Protein AF-A0A1G4EII7-F1 (afdb_monomer_lite)

Foldseek 3Di:
DDKDKDQAAPVCVVVVVVVPKAFDDWDADPVDPPDITGIIMDDD

pLDDT: mean 96.81, std 3.41, range [76.69, 98.69]

Radius of gyration: 10.58 Å; chains: 1; bounding box: 21×21×29 Å

Secondary structure (DSSP, 8-state):
--EEEEE--TTTHHHHHHTT-EEEEEEE-SSSTT-EEEEEEEE-

Organism: Bacillus mycoides (NCBI:txid1405)

Sequence (44 aa):
MKSFTIDSDPNAKGFYVKMGAKLIGETPSTVFKNRLLPLLQYRV

Structure (mmCIF, N/CA/C/O backbone):
data_AF-A0A1G4EII7-F1
#
_entry.id   AF-A0A1G4EII7-F1
#
loop_
_atom_site.group_PDB
_atom_site.id
_atom_site.type_symbol
_atom_site.label_atom_id
_atom_site.label_alt_id
_atom_site.label_comp_id
_atom_site.label_asym_id
_atom_site.label_entity_id
_atom_site.label_seq_id
_atom_site.pdbx_PDB_ins_code
_atom_site.Cartn_x
_atom_site.Cartn_y
_atom_site.Cartn_z
_atom_site.occupancy
_atom_site.B_iso_or_equiv
_atom_site.auth_seq_id
_atom_site.auth_comp_id
_atom_site.auth_asym_id
_atom_site.auth_atom_id
_atom_site.pdbx_PDB_model_num
ATOM 1 N N . MET A 1 1 ? -9.440 13.645 12.963 1.00 76.69 1 MET A N 1
ATOM 2 C CA . MET A 1 1 ? -9.095 12.214 12.777 1.00 76.69 1 MET A CA 1
ATOM 3 C C . MET A 1 1 ? -7.710 12.128 12.158 1.00 76.69 1 MET A C 1
ATOM 5 O O . MET A 1 1 ? -7.453 12.912 11.252 1.00 76.69 1 MET A O 1
ATOM 9 N N . LYS A 1 2 ? -6.825 11.251 12.652 1.00 95.00 2 LYS A N 1
ATOM 10 C CA . LYS A 1 2 ? -5.474 11.061 12.093 1.00 95.00 2 LYS A CA 1
ATOM 11 C C . LYS A 1 2 ? -5.482 9.889 11.105 1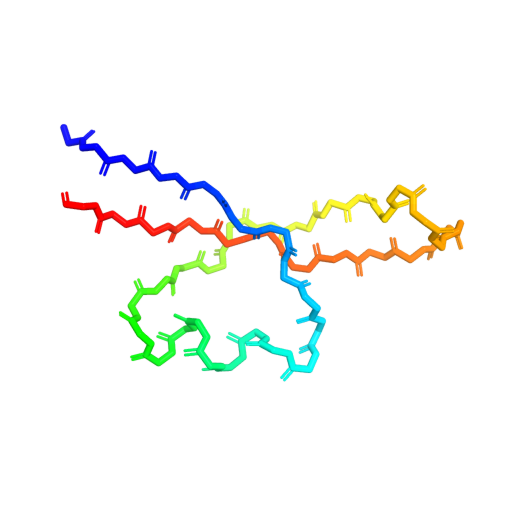.00 95.00 2 LYS A C 1
ATOM 13 O O . LYS A 1 2 ? -6.185 8.905 11.314 1.00 95.00 2 LYS A O 1
ATOM 18 N N . SER A 1 3 ? -4.723 10.000 10.023 1.00 96.88 3 SER A N 1
ATOM 19 C CA . SER A 1 3 ? -4.579 8.940 9.022 1.00 96.88 3 SER A CA 1
ATOM 20 C C . SER A 1 3 ? -3.235 9.036 8.317 1.00 96.88 3 SER A C 1
ATOM 22 O O . SER A 1 3 ? -2.651 10.116 8.260 1.00 96.88 3 SER A O 1
ATOM 24 N N . PHE A 1 4 ? -2.788 7.929 7.737 1.00 97.88 4 PHE A N 1
ATOM 25 C CA . PHE A 1 4 ? -1.610 7.868 6.872 1.00 97.88 4 PHE A CA 1
ATOM 26 C C . PHE A 1 4 ? -1.894 7.005 5.640 1.00 97.88 4 PHE A C 1
ATOM 28 O O . PHE A 1 4 ? -2.896 6.281 5.596 1.00 97.88 4 PHE A O 1
ATOM 35 N N . THR A 1 5 ? -1.028 7.110 4.634 1.00 98.12 5 THR A N 1
ATOM 36 C CA . THR A 1 5 ? -1.119 6.346 3.387 1.00 98.12 5 THR A CA 1
ATOM 37 C C . THR A 1 5 ? -0.087 5.227 3.324 1.00 98.12 5 THR A C 1
ATOM 39 O O . THR A 1 5 ? 0.947 5.281 3.988 1.00 98.12 5 THR A O 1
ATOM 42 N N . ILE A 1 6 ? -0.389 4.198 2.533 1.00 98.19 6 ILE A N 1
ATOM 43 C CA . ILE A 1 6 ? 0.481 3.051 2.281 1.00 98.19 6 ILE A CA 1
ATOM 44 C C . ILE A 1 6 ? 0.519 2.818 0.773 1.00 98.19 6 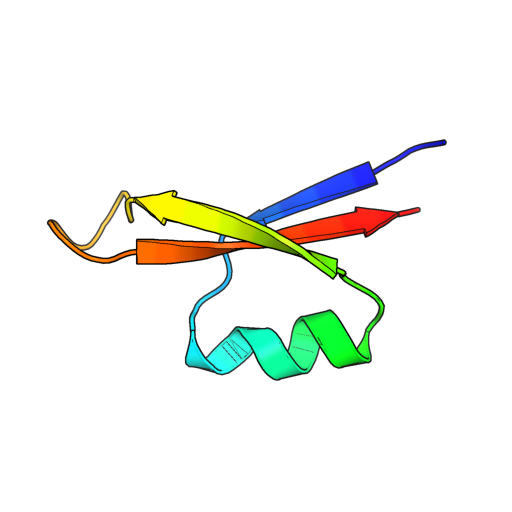ILE A C 1
ATOM 46 O O . ILE A 1 6 ? -0.510 2.488 0.176 1.00 98.19 6 ILE A O 1
ATOM 50 N N . ASP A 1 7 ? 1.704 2.936 0.185 1.00 98.00 7 ASP A N 1
ATOM 51 C CA . ASP A 1 7 ? 1.975 2.547 -1.198 1.00 98.00 7 ASP A CA 1
ATOM 52 C C . ASP A 1 7 ? 2.226 1.034 -1.198 1.00 98.00 7 ASP A C 1
ATOM 54 O O . ASP A 1 7 ? 3.343 0.555 -0.997 1.00 98.00 7 ASP A O 1
ATOM 58 N N . SER A 1 8 ? 1.147 0.260 -1.295 1.00 97.94 8 SER A N 1
ATOM 59 C CA . SER A 1 8 ? 1.180 -1.184 -1.072 1.00 97.94 8 SER A CA 1
ATOM 60 C C . SER A 1 8 ? 1.690 -1.919 -2.305 1.00 97.94 8 SER A C 1
ATOM 62 O O . SER A 1 8 ? 1.307 -1.616 -3.430 1.00 97.94 8 SER A O 1
ATOM 64 N N . ASP A 1 9 ? 2.455 -2.992 -2.104 1.00 96.56 9 ASP A N 1
ATOM 65 C CA . ASP A 1 9 ? 2.622 -4.003 -3.149 1.00 96.56 9 ASP A CA 1
ATOM 66 C C . ASP A 1 9 ? 1.239 -4.607 -3.509 1.00 96.56 9 ASP A C 1
ATOM 68 O O . ASP A 1 9 ? 0.423 -4.828 -2.600 1.00 96.56 9 ASP A O 1
ATOM 72 N N . PRO A 1 10 ? 0.937 -4.892 -4.794 1.00 95.88 10 PRO A N 1
ATOM 73 C CA . PRO A 1 10 ? -0.310 -5.538 -5.208 1.00 95.88 10 PRO A CA 1
ATOM 74 C C . PRO A 1 10 ? -0.612 -6.844 -4.463 1.00 95.88 10 PRO A C 1
ATOM 76 O O . PRO A 1 10 ? -1.769 -7.087 -4.116 1.00 95.88 10 PRO A O 1
ATOM 79 N N . ASN A 1 11 ? 0.415 -7.642 -4.152 1.00 97.06 11 ASN A N 1
ATOM 80 C CA . ASN A 1 11 ? 0.272 -8.897 -3.413 1.00 97.06 11 ASN A CA 1
ATOM 81 C C . ASN A 1 11 ? 0.029 -8.663 -1.912 1.00 97.06 11 ASN A C 1
ATOM 83 O O . ASN A 1 11 ? -0.587 -9.495 -1.249 1.00 97.06 11 ASN A O 1
ATOM 87 N N . ALA A 1 12 ? 0.453 -7.516 -1.371 1.00 97.88 12 ALA A N 1
ATOM 88 C CA . ALA A 1 12 ? 0.257 -7.149 0.033 1.00 97.88 12 ALA A CA 1
ATOM 89 C C . ALA A 1 12 ? -1.077 -6.427 0.300 1.00 97.88 12 ALA A C 1
ATOM 91 O O . ALA A 1 12 ? -1.504 -6.332 1.452 1.00 97.88 12 ALA A O 1
ATOM 92 N N . LYS A 1 13 ? -1.786 -5.965 -0.741 1.00 98.00 13 LYS A N 1
ATOM 93 C CA . LYS A 1 13 ? -3.051 -5.216 -0.612 1.00 98.00 13 LYS A CA 1
ATOM 94 C C . LYS A 1 13 ? -4.041 -5.894 0.339 1.00 98.00 13 LYS A C 1
ATOM 96 O O . LYS A 1 13 ? -4.613 -5.250 1.215 1.00 98.00 13 LYS A O 1
ATOM 101 N N . GLY A 1 14 ? -4.239 -7.203 0.173 1.00 98.06 14 GLY A N 1
ATOM 102 C CA . GLY A 1 14 ? -5.197 -7.971 0.970 1.00 98.06 14 GLY A CA 1
ATOM 103 C C . GLY A 1 14 ? -4.862 -8.001 2.464 1.00 98.06 14 GLY A C 1
ATOM 104 O O . GLY A 1 14 ? -5.774 -7.997 3.287 1.00 98.06 14 GLY A O 1
ATOM 105 N N . PHE A 1 15 ? -3.577 -7.984 2.821 1.00 98.44 15 PHE A N 1
ATOM 106 C CA . PHE A 1 15 ? -3.130 -7.944 4.212 1.00 98.44 15 PHE A CA 1
ATOM 107 C C . PHE A 1 15 ? -3.541 -6.628 4.883 1.00 98.44 15 PHE A C 1
ATOM 109 O O . PHE A 1 15 ? -4.248 -6.643 5.889 1.00 98.44 15 PHE A O 1
ATOM 116 N N . TYR A 1 16 ? -3.204 -5.488 4.277 1.00 98.31 16 TYR A N 1
ATOM 117 C CA . TYR A 1 16 ? -3.537 -4.177 4.839 1.00 98.31 16 TYR A CA 1
ATOM 118 C C . TYR A 1 16 ? -5.043 -3.899 4.853 1.00 98.31 16 TYR A C 1
ATOM 120 O O . TYR A 1 16 ? -5.547 -3.300 5.801 1.00 98.31 16 TYR A O 1
ATOM 128 N N . VAL A 1 17 ? -5.786 -4.384 3.852 1.00 98.25 17 VAL A N 1
ATOM 129 C CA . VAL A 1 17 ? -7.255 -4.299 3.860 1.00 98.25 17 VAL A CA 1
ATOM 130 C C . VAL A 1 17 ? -7.850 -5.087 5.031 1.00 98.25 17 VAL A C 1
ATOM 132 O O . VAL A 1 17 ? -8.723 -4.566 5.721 1.00 98.25 17 VAL A O 1
ATOM 135 N N . LYS A 1 18 ? -7.348 -6.296 5.327 1.00 98.50 18 LYS A N 1
ATOM 136 C CA . LYS A 1 18 ? -7.775 -7.071 6.510 1.00 98.50 18 LYS A CA 1
ATOM 137 C C . LYS A 1 18 ? -7.451 -6.370 7.830 1.00 98.50 18 LYS A C 1
ATOM 139 O O . LYS A 1 18 ? -8.182 -6.554 8.795 1.00 98.50 18 LYS A O 1
ATOM 144 N N . MET A 1 19 ? -6.396 -5.558 7.871 1.00 97.56 19 MET A N 1
ATOM 145 C CA . MET A 1 19 ? -6.070 -4.733 9.039 1.00 97.56 19 MET A CA 1
ATOM 146 C C . MET A 1 19 ? -6.982 -3.506 9.190 1.00 97.56 19 MET A C 1
ATOM 148 O O . M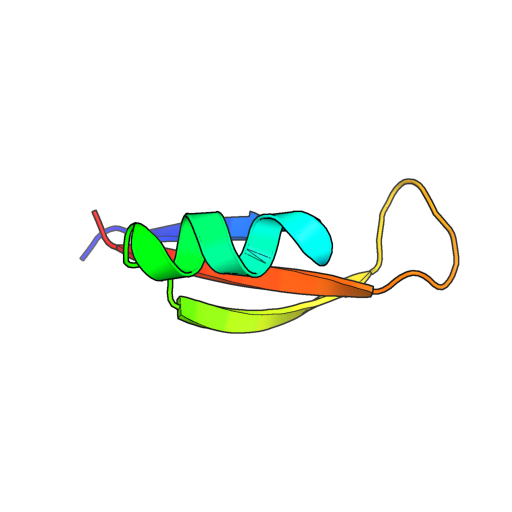ET A 1 19 ? -6.956 -2.877 10.238 1.00 97.56 19 MET A O 1
ATOM 152 N N . GLY A 1 20 ? -7.787 -3.158 8.181 1.00 97.94 20 GLY A N 1
ATOM 153 C CA . GLY A 1 20 ? -8.695 -2.006 8.210 1.00 97.94 20 GLY A CA 1
ATOM 154 C C . GLY A 1 20 ? -8.274 -0.835 7.320 1.00 97.94 20 GLY A C 1
ATOM 155 O O . GLY A 1 20 ? -8.941 0.204 7.324 1.00 97.94 20 GLY A O 1
ATOM 156 N N . ALA A 1 21 ? -7.205 -0.980 6.530 1.00 98.50 21 ALA A N 1
ATOM 157 C CA . ALA A 1 21 ? -6.871 0.005 5.508 1.00 98.50 21 ALA A CA 1
ATOM 158 C C . ALA A 1 21 ? -7.904 -0.015 4.370 1.00 98.50 21 ALA A C 1
ATOM 160 O O . ALA A 1 21 ? -8.494 -1.045 4.040 1.00 98.50 21 ALA A O 1
ATOM 161 N N . LYS A 1 22 ? -8.104 1.135 3.730 1.00 98.38 22 LYS A N 1
ATOM 162 C CA . LYS A 1 22 ? -9.034 1.303 2.608 1.00 98.38 22 LYS A CA 1
ATOM 163 C C . LYS A 1 22 ? -8.267 1.638 1.341 1.00 98.38 22 LYS A C 1
ATOM 165 O O . LYS A 1 22 ? -7.398 2.500 1.378 1.00 98.38 22 LYS A O 1
ATOM 170 N N . LEU A 1 23 ? -8.606 0.986 0.230 1.00 98.38 23 LEU A N 1
ATOM 171 C CA . LEU A 1 23 ? -8.093 1.353 -1.090 1.00 98.38 23 LEU A CA 1
ATOM 172 C C . LEU A 1 23 ? -8.663 2.714 -1.495 1.00 98.38 23 LEU A C 1
ATOM 174 O O . LEU A 1 23 ? -9.881 2.880 -1.512 1.00 98.38 23 LEU A O 1
ATOM 178 N N . ILE A 1 24 ? -7.784 3.669 -1.797 1.00 98.50 24 ILE A N 1
ATOM 179 C CA . ILE A 1 24 ? -8.153 5.040 -2.183 1.00 98.50 24 ILE A CA 1
ATOM 180 C C . ILE A 1 24 ? -7.644 5.437 -3.573 1.00 98.50 24 ILE A C 1
ATOM 182 O O . ILE A 1 24 ? -7.967 6.522 -4.045 1.00 98.50 24 ILE A O 1
ATOM 186 N N . GLY A 1 25 ? -6.873 4.575 -4.235 1.00 98.31 25 GLY A N 1
ATOM 187 C CA . GLY A 1 25 ? -6.397 4.801 -5.595 1.00 98.31 25 GLY A CA 1
ATOM 188 C C . GLY A 1 25 ? -5.178 3.952 -5.922 1.00 98.31 25 GLY A C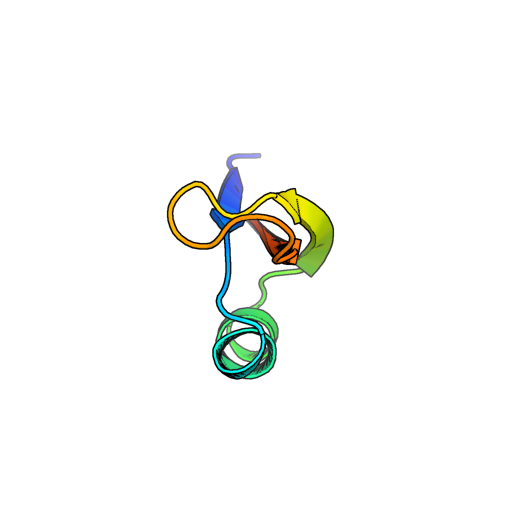 1
ATOM 189 O O . GLY A 1 25 ? -4.950 2.906 -5.312 1.00 98.31 25 GLY A O 1
ATOM 190 N N . GLU A 1 26 ? -4.379 4.441 -6.862 1.00 98.25 26 GLU A N 1
ATOM 191 C CA . GLU A 1 26 ? -3.105 3.856 -7.269 1.00 98.25 26 GLU A CA 1
ATOM 192 C C . GLU A 1 26 ? -2.056 4.963 -7.418 1.00 98.25 26 GLU A C 1
ATOM 194 O O . GLU A 1 26 ? -2.395 6.116 -7.684 1.00 98.25 26 GLU A O 1
ATOM 199 N N . THR A 1 27 ? -0.782 4.620 -7.243 1.00 97.62 27 THR A N 1
ATOM 200 C CA . THR A 1 27 ? 0.351 5.542 -7.391 1.00 97.62 27 THR A CA 1
ATOM 201 C C . THR A 1 27 ? 1.482 4.890 -8.197 1.00 97.62 27 THR A C 1
ATOM 203 O O . THR A 1 27 ? 1.667 3.672 -8.100 1.00 97.62 27 THR A O 1
ATOM 206 N N . PRO A 1 28 ? 2.242 5.636 -9.020 1.00 97.62 28 PRO A N 1
ATOM 207 C CA . PRO A 1 28 ? 3.392 5.087 -9.733 1.00 97.62 28 PRO A CA 1
ATOM 208 C C . PRO A 1 28 ? 4.483 4.580 -8.783 1.00 97.62 28 PRO A C 1
ATOM 210 O O . PRO A 1 28 ? 4.830 5.228 -7.798 1.00 97.62 28 PRO A O 1
ATOM 213 N N . SER A 1 29 ? 5.086 3.439 -9.111 1.00 96.12 29 SER A N 1
ATOM 214 C CA . SER A 1 29 ? 6.259 2.939 -8.399 1.00 96.12 29 SER A CA 1
ATOM 215 C C . SER A 1 29 ? 7.471 3.831 -8.662 1.00 96.12 29 SER A C 1
ATOM 217 O O . SER A 1 29 ? 7.808 4.135 -9.806 1.00 96.12 29 SER A O 1
ATOM 219 N N . THR A 1 30 ? 8.181 4.180 -7.594 1.00 95.00 30 THR A N 1
ATOM 220 C CA . THR A 1 30 ? 9.457 4.907 -7.659 1.00 95.00 30 THR A CA 1
ATOM 221 C C . THR A 1 30 ? 10.640 4.016 -8.049 1.00 95.00 30 THR A C 1
ATOM 223 O O . THR A 1 30 ? 11.697 4.529 -8.406 1.00 95.00 30 THR A O 1
ATOM 226 N N . VAL A 1 31 ? 10.469 2.689 -8.005 1.00 95.00 31 VAL A N 1
ATOM 227 C CA . VAL A 1 31 ? 11.522 1.697 -8.285 1.00 95.00 31 VAL A CA 1
ATOM 228 C C . VAL A 1 31 ? 11.328 1.044 -9.654 1.00 95.00 31 VAL A C 1
ATOM 230 O O . VAL A 1 31 ? 12.273 0.941 -10.433 1.00 95.00 31 VAL A O 1
ATOM 233 N N . PHE A 1 32 ? 10.103 0.622 -9.981 1.00 95.06 32 PHE A N 1
ATOM 234 C CA . PHE A 1 32 ? 9.794 -0.059 -11.240 1.00 95.06 32 PHE A CA 1
ATOM 235 C C . PHE A 1 32 ? 9.030 0.874 -12.178 1.00 95.06 32 PHE A C 1
ATOM 237 O O . PHE A 1 32 ? 7.850 1.156 -11.966 1.00 95.06 32 PHE A O 1
ATOM 244 N N . LYS A 1 33 ? 9.687 1.329 -13.251 1.00 92.94 33 LYS A N 1
ATOM 245 C CA . LYS A 1 33 ? 9.037 2.157 -14.278 1.00 92.94 33 LYS A CA 1
ATOM 246 C C . LYS A 1 33 ? 7.795 1.441 -14.828 1.00 92.94 33 LYS A C 1
ATOM 248 O O . LYS A 1 33 ? 7.838 0.242 -15.087 1.00 92.94 33 LYS A O 1
ATOM 253 N N . ASN A 1 34 ? 6.707 2.191 -15.012 1.00 94.56 34 ASN A N 1
ATOM 254 C CA . ASN A 1 34 ? 5.406 1.718 -15.514 1.00 94.56 34 ASN A CA 1
ATOM 255 C C . ASN A 1 34 ? 4.660 0.721 -14.606 1.00 94.56 34 ASN A C 1
ATOM 257 O O . ASN A 1 34 ? 3.715 0.076 -15.056 1.00 94.56 34 ASN A O 1
ATOM 261 N N . ARG A 1 35 ? 5.042 0.599 -13.329 1.00 95.69 35 ARG A N 1
ATOM 262 C CA . ARG A 1 35 ? 4.286 -0.174 -12.337 1.00 95.69 35 ARG A CA 1
ATOM 263 C C . ARG A 1 35 ? 3.400 0.751 -11.508 1.00 95.69 35 ARG A C 1
ATOM 265 O O . ARG A 1 35 ? 3.890 1.744 -10.981 1.00 95.69 35 ARG A O 1
ATOM 272 N N . LEU A 1 36 ? 2.130 0.388 -11.343 1.00 97.69 36 LEU A N 1
ATOM 273 C CA . LEU A 1 36 ? 1.212 1.028 -10.399 1.00 97.69 36 LEU A CA 1
ATOM 274 C C . LEU A 1 36 ? 1.140 0.221 -9.097 1.00 97.69 36 LEU A C 1
ATOM 276 O O . LEU A 1 36 ? 1.196 -1.012 -9.105 1.00 97.69 36 LEU A O 1
ATOM 280 N N . LEU A 1 37 ? 1.053 0.933 -7.978 1.00 98.31 37 LEU A N 1
ATOM 281 C CA . LEU A 1 37 ? 0.938 0.393 -6.629 1.00 98.31 37 LEU A CA 1
ATOM 282 C C . LEU A 1 37 ? -0.412 0.812 -6.034 1.00 98.31 37 LEU A C 1
ATOM 284 O O . LEU A 1 37 ? -0.751 1.993 -6.116 1.00 98.31 37 LEU A O 1
ATOM 288 N N . PRO A 1 38 ? -1.180 -0.103 -5.415 1.00 98.50 38 PRO A N 1
ATOM 289 C CA . PRO A 1 38 ? -2.358 0.270 -4.645 1.00 98.50 38 PRO A CA 1
ATOM 290 C C . PRO A 1 38 ? -2.035 1.309 -3.568 1.00 98.50 38 PRO A C 1
ATOM 292 O O . PRO A 1 38 ? -1.216 1.062 -2.684 1.00 98.50 38 PRO A O 1
ATOM 295 N N . LEU A 1 39 ? -2.728 2.443 -3.605 1.00 98.69 39 LEU A N 1
ATOM 296 C CA . LEU A 1 39 ? -2.645 3.474 -2.581 1.00 98.69 39 LEU A CA 1
ATOM 297 C C . LEU A 1 39 ? -3.735 3.219 -1.543 1.00 98.69 39 LEU A C 1
ATOM 299 O O . LEU A 1 39 ? -4.932 3.301 -1.838 1.00 98.69 39 LEU A O 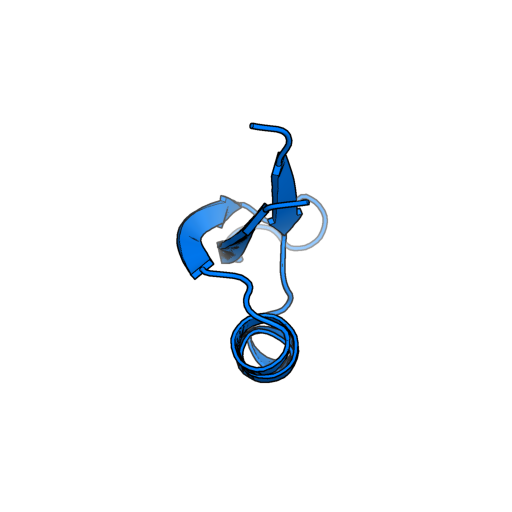1
ATOM 303 N N . LEU A 1 40 ? -3.327 2.887 -0.323 1.00 98.69 40 LEU A N 1
ATOM 304 C CA . LEU A 1 40 ? -4.237 2.621 0.787 1.00 98.69 40 LEU A CA 1
ATOM 305 C C . LEU A 1 40 ? -4.195 3.760 1.806 1.00 98.69 40 LEU A C 1
ATOM 307 O O . LEU A 1 40 ? -3.175 4.422 1.958 1.00 98.69 40 LEU A O 1
ATOM 311 N N . GLN A 1 41 ? -5.283 3.953 2.549 1.00 98.50 41 GLN A N 1
ATOM 312 C CA . GLN A 1 41 ? -5.350 4.840 3.709 1.00 98.50 41 GLN A CA 1
ATOM 313 C C . GLN A 1 41 ? -5.721 4.046 4.961 1.00 98.50 41 GLN A C 1
ATOM 315 O O . GLN A 1 41 ? -6.688 3.283 4.949 1.00 98.50 41 GLN A O 1
ATOM 320 N N . TYR A 1 42 ? -5.004 4.283 6.056 1.00 98.00 42 TYR A N 1
ATOM 321 C CA . TYR A 1 42 ? -5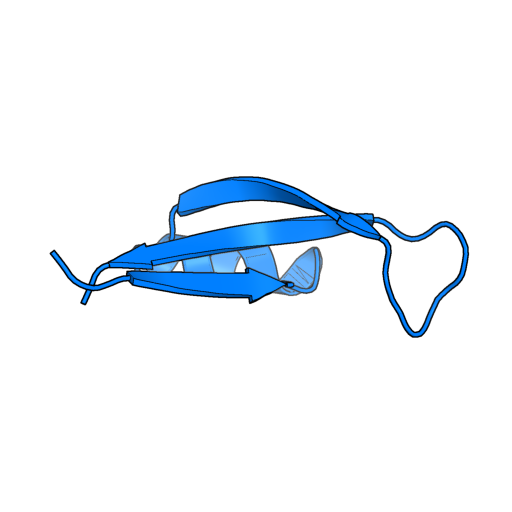.323 3.747 7.377 1.00 98.00 42 TYR A CA 1
ATOM 322 C C . TYR A 1 42 ? -5.667 4.886 8.339 1.00 98.00 42 TYR A C 1
ATOM 324 O O . TYR A 1 42 ? -4.995 5.920 8.350 1.00 98.00 42 TYR A O 1
ATOM 332 N N . ARG A 1 43 ? -6.728 4.715 9.133 1.00 97.12 43 ARG A N 1
ATOM 333 C CA . ARG A 1 43 ? -7.163 5.686 10.150 1.00 97.12 43 ARG A CA 1
ATOM 334 C C . ARG A 1 43 ? -6.689 5.224 11.526 1.00 97.12 43 ARG A C 1
ATOM 336 O O . ARG A 1 43 ? -6.887 4.061 11.858 1.00 97.12 43 ARG A O 1
ATOM 343 N N . VAL A 1 44 ? -6.073 6.136 12.278 1.00 92.88 44 VAL A N 1
ATOM 344 C CA . VAL A 1 44 ? -5.574 5.924 13.650 1.00 92.88 44 VAL A CA 1
ATOM 345 C C . VAL A 1 44 ? -6.639 6.321 14.658 1.00 92.88 44 VAL A C 1
ATOM 347 O O . VAL A 1 44 ? -7.270 7.386 14.438 1.00 92.88 44 VAL A O 1
#